Protein AF-A0A850DWJ6-F1 (afdb_monomer_lite)

Secondary structure (DSSP, 8-state):
---SSS----EEHHHHHHHTT--HHHHHHHHHTT---EEETTEEEE-HHHHHHHHHHHGGGGS--

Foldseek 3Di:
DPDQPPDFDWDFLCVLCVVVVHDSVVSVVVVVVPQDWDDDPNTITDTNVSVVVCCVVPVVVPPPD

pLDDT: mean 80.61, std 17.76, range [37.53, 94.25]

Radius of gyration: 11.94 Å; chains: 1; bounding box: 23×31×34 Å

Structure (mmCIF, N/CA/C/O backbone):
data_AF-A0A850DWJ6-F1
#
_entry.id   AF-A0A850DWJ6-F1
#
loop_
_atom_site.group_PDB
_atom_site.id
_atom_site.type_symbol
_atom_site.label_atom_id
_atom_site.label_alt_id
_atom_site.label_comp_id
_atom_site.label_asym_id
_atom_site.label_entity_id
_atom_site.label_seq_id
_atom_site.pdbx_PDB_ins_code
_atom_site.Cartn_x
_atom_site.Cartn_y
_atom_site.Cartn_z
_atom_site.occupancy
_atom_site.B_iso_or_equiv
_atom_site.auth_seq_id
_atom_site.auth_comp_id
_atom_site.auth_asym_id
_atom_site.auth_atom_id
_atom_site.pdbx_PDB_model_num
ATOM 1 N N . MET A 1 1 ? 10.210 20.891 2.128 1.00 40.47 1 MET A N 1
ATOM 2 C CA . MET A 1 1 ? 10.271 19.420 1.949 1.00 40.47 1 MET A CA 1
ATOM 3 C C . MET A 1 1 ? 9.565 19.060 0.648 1.00 40.47 1 MET A C 1
ATOM 5 O O . MET A 1 1 ? 8.436 18.594 0.670 1.00 40.47 1 MET A O 1
ATOM 9 N N . THR A 1 2 ? 10.198 19.334 -0.486 1.00 46.91 2 THR A N 1
ATOM 10 C CA . THR A 1 2 ? 9.632 19.121 -1.827 1.00 46.91 2 THR A CA 1
ATOM 11 C C . THR A 1 2 ? 10.637 18.283 -2.597 1.00 46.91 2 THR A C 1
ATOM 13 O O . THR A 1 2 ? 11.610 18.808 -3.119 1.00 46.91 2 THR A O 1
ATOM 16 N N . GLY A 1 3 ? 10.475 16.964 -2.533 1.00 38.31 3 GLY A N 1
ATOM 17 C CA . GLY A 1 3 ? 11.410 16.023 -3.158 1.00 38.31 3 GLY A CA 1
ATOM 18 C C . GLY A 1 3 ? 10.902 14.584 -3.216 1.00 38.31 3 GLY A C 1
ATOM 19 O O . GLY A 1 3 ? 11.694 13.672 -3.400 1.00 38.31 3 GLY A O 1
ATOM 20 N N . LEU A 1 4 ? 9.598 14.362 -3.011 1.00 53.66 4 LEU A N 1
ATOM 21 C CA . LEU A 1 4 ? 8.990 13.032 -3.129 1.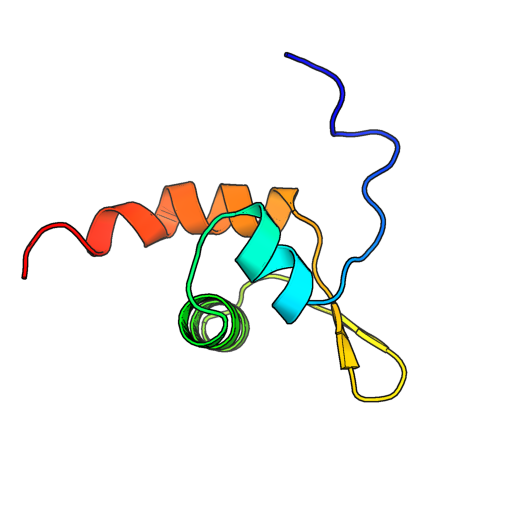00 53.66 4 LEU A CA 1
ATOM 22 C C . LEU A 1 4 ? 8.197 12.851 -4.432 1.00 53.66 4 LEU A C 1
ATOM 24 O O . LEU A 1 4 ? 7.770 11.738 -4.704 1.00 53.66 4 LEU A O 1
ATOM 28 N N . ASP A 1 5 ? 7.989 13.896 -5.239 1.00 49.97 5 ASP A N 1
ATOM 29 C CA . ASP A 1 5 ? 6.989 13.840 -6.317 1.00 49.97 5 ASP A CA 1
ATOM 30 C C . ASP A 1 5 ? 7.498 13.323 -7.673 1.00 49.97 5 ASP A C 1
ATOM 32 O O . ASP A 1 5 ? 6.688 12.863 -8.476 1.00 49.97 5 ASP A O 1
ATOM 36 N N . GLU A 1 6 ? 8.807 13.308 -7.941 1.00 48.84 6 GLU A N 1
ATOM 37 C CA . GLU A 1 6 ? 9.296 13.058 -9.313 1.00 48.84 6 GLU A CA 1
ATOM 38 C C . GLU A 1 6 ? 9.819 11.630 -9.562 1.00 48.84 6 GLU A C 1
ATOM 40 O O . GLU A 1 6 ? 9.938 11.211 -10.710 1.00 48.84 6 GLU A O 1
ATOM 45 N N . HIS A 1 7 ? 10.010 10.825 -8.509 1.00 52.69 7 HIS A N 1
ATOM 46 C CA . HIS A 1 7 ? 10.481 9.431 -8.608 1.00 52.69 7 HIS A CA 1
ATOM 47 C C . HIS A 1 7 ? 9.663 8.450 -7.762 1.00 52.69 7 HIS A C 1
ATOM 49 O O . HIS A 1 7 ? 10.189 7.483 -7.210 1.00 52.69 7 HIS A O 1
ATOM 55 N N . GLU A 1 8 ? 8.360 8.686 -7.605 1.00 63.91 8 GLU A N 1
ATOM 56 C CA . GLU A 1 8 ? 7.522 7.714 -6.907 1.00 63.91 8 GLU A CA 1
ATOM 57 C C . GLU A 1 8 ? 7.152 6.536 -7.804 1.00 63.91 8 GLU A C 1
ATOM 59 O O . GLU A 1 8 ? 6.084 6.489 -8.438 1.00 63.91 8 GLU A O 1
ATOM 64 N N . ASP A 1 9 ? 8.059 5.566 -7.804 1.00 81.75 9 ASP A N 1
ATOM 65 C CA . ASP A 1 9 ? 7.826 4.233 -8.319 1.00 81.75 9 ASP A CA 1
ATOM 66 C C . ASP A 1 9 ? 6.717 3.523 -7.544 1.00 81.75 9 ASP A C 1
ATOM 68 O O . ASP A 1 9 ? 6.451 3.757 -6.359 1.00 81.75 9 ASP A O 1
ATOM 72 N N . TRP A 1 10 ? 6.044 2.621 -8.248 1.00 89.31 10 TRP A N 1
ATOM 73 C CA . TRP A 1 10 ? 5.139 1.673 -7.625 1.00 89.31 10 TRP A CA 1
ATOM 74 C C . TRP A 1 10 ? 5.953 0.725 -6.752 1.00 89.31 10 TRP A C 1
ATOM 76 O O . TRP A 1 10 ? 6.796 -0.019 -7.243 1.00 89.31 10 TRP A O 1
ATOM 86 N N . ILE A 1 11 ? 5.672 0.719 -5.456 1.00 92.00 11 ILE A N 1
ATOM 87 C CA . ILE A 1 11 ? 6.345 -0.147 -4.494 1.00 92.00 11 ILE A CA 1
ATOM 88 C C . ILE A 1 11 ? 5.387 -1.223 -4.007 1.00 92.00 11 ILE A C 1
ATOM 90 O O . ILE A 1 11 ? 4.173 -1.012 -3.940 1.00 92.00 11 ILE A O 1
ATOM 94 N N . LEU A 1 12 ? 5.925 -2.386 -3.657 1.00 93.06 12 LEU A N 1
ATOM 95 C CA . LEU A 1 12 ? 5.125 -3.486 -3.142 1.00 93.06 12 LEU A CA 1
ATOM 96 C C . LEU A 1 12 ? 4.382 -3.042 -1.873 1.00 93.06 12 LEU A C 1
ATOM 98 O O . LEU A 1 12 ? 4.955 -2.385 -1.003 1.00 93.06 12 LEU A O 1
ATOM 102 N N . LEU A 1 13 ? 3.106 -3.408 -1.742 1.00 92.31 13 LEU A N 1
ATOM 103 C CA . LEU A 1 13 ? 2.256 -2.977 -0.629 1.00 92.31 13 LEU A CA 1
ATOM 104 C C . LEU A 1 13 ? 2.838 -3.380 0.738 1.00 92.31 13 LEU A C 1
ATOM 106 O O . LEU A 1 13 ? 2.720 -2.631 1.707 1.00 92.31 13 LEU A O 1
ATOM 110 N N . SER A 1 14 ? 3.498 -4.537 0.821 1.00 90.19 14 SER A N 1
ATOM 111 C CA . SER A 1 14 ? 4.198 -4.981 2.032 1.00 90.19 14 SER A CA 1
ATOM 112 C C . SER A 1 14 ? 5.418 -4.120 2.364 1.00 90.19 14 SER A C 1
ATOM 114 O O . SER A 1 14 ? 5.653 -3.832 3.536 1.00 90.19 14 SER A O 1
ATOM 116 N N . ASP A 1 15 ? 6.169 -3.662 1.363 1.00 91.94 15 ASP A N 1
ATOM 117 C CA . ASP A 1 15 ? 7.322 -2.781 1.581 1.00 91.94 15 ASP A CA 1
ATOM 118 C C . ASP A 1 15 ? 6.887 -1.351 1.893 1.00 91.94 15 ASP A C 1
ATOM 120 O O . ASP A 1 15 ? 7.497 -0.683 2.729 1.00 91.94 15 ASP A O 1
ATOM 124 N N . ALA A 1 16 ? 5.774 -0.904 1.307 1.00 91.31 16 ALA A N 1
ATOM 125 C CA . ALA A 1 16 ? 5.125 0.342 1.688 1.00 91.31 16 ALA A CA 1
ATOM 126 C C . ALA A 1 16 ? 4.783 0.347 3.181 1.00 91.31 16 ALA A C 1
ATOM 128 O O . ALA A 1 16 ? 5.103 1.312 3.871 1.00 91.31 16 ALA A O 1
ATOM 129 N N . ALA A 1 17 ? 4.217 -0.753 3.694 1.00 90.56 17 ALA A N 1
ATOM 130 C CA . ALA A 1 17 ? 3.871 -0.900 5.107 1.00 90.56 17 ALA A CA 1
ATOM 131 C C . ALA A 1 17 ? 5.101 -0.740 6.013 1.00 90.56 17 ALA A C 1
ATOM 133 O O . ALA A 1 17 ? 5.060 0.019 6.981 1.00 90.56 17 ALA A O 1
ATOM 134 N N . ARG A 1 18 ? 6.222 -1.380 5.648 1.00 89.50 18 ARG A N 1
ATOM 135 C CA . ARG A 1 18 ? 7.499 -1.252 6.368 1.00 89.50 18 ARG A CA 1
ATOM 136 C C . ARG A 1 18 ? 8.008 0.188 6.366 1.00 89.50 18 ARG A C 1
ATOM 138 O O . ARG A 1 18 ? 8.376 0.700 7.420 1.00 89.50 18 ARG A O 1
ATOM 145 N N . ARG A 1 19 ? 7.974 0.864 5.211 1.00 88.81 19 ARG A N 1
ATOM 146 C CA . ARG A 1 19 ? 8.421 2.262 5.079 1.00 88.81 19 ARG A CA 1
ATOM 147 C C . ARG A 1 19 ? 7.604 3.226 5.929 1.00 88.81 19 ARG A C 1
ATOM 149 O O . ARG A 1 19 ? 8.179 4.107 6.560 1.00 88.81 19 ARG A O 1
ATOM 156 N N . VAL A 1 20 ? 6.287 3.040 5.997 1.00 85.62 20 VAL A N 1
ATOM 157 C CA . VAL A 1 20 ? 5.417 3.871 6.846 1.00 85.62 20 VAL A CA 1
ATOM 158 C C . VAL A 1 20 ? 5.300 3.360 8.287 1.00 85.62 20 VAL A C 1
ATOM 160 O O . VAL A 1 20 ? 4.495 3.889 9.052 1.00 85.62 20 VAL A O 1
ATOM 163 N N . LYS A 1 21 ? 6.086 2.339 8.669 1.00 87.81 21 LYS A N 1
ATOM 164 C CA . LYS A 1 21 ? 6.073 1.696 9.995 1.00 87.81 21 LYS A CA 1
ATOM 165 C C . LYS A 1 21 ? 4.662 1.280 10.440 1.00 87.81 21 LYS A C 1
ATOM 167 O O . LYS A 1 21 ? 4.256 1.508 11.579 1.00 87.81 21 LYS A O 1
ATOM 172 N N . ARG A 1 22 ? 3.893 0.682 9.527 1.00 86.56 22 ARG A N 1
ATOM 173 C CA . ARG A 1 22 ? 2.554 0.130 9.783 1.00 86.56 22 ARG A CA 1
ATOM 174 C C . ARG A 1 22 ? 2.530 -1.375 9.558 1.00 86.56 22 ARG A C 1
ATOM 176 O O . ARG A 1 22 ? 3.306 -1.914 8.774 1.00 86.56 22 ARG A O 1
ATOM 183 N N . ASP A 1 23 ? 1.586 -2.040 10.216 1.00 89.38 23 ASP A N 1
ATOM 184 C CA . ASP A 1 23 ? 1.308 -3.453 9.969 1.00 89.38 23 ASP A CA 1
ATOM 185 C C . ASP A 1 23 ? 0.825 -3.647 8.509 1.00 89.38 23 ASP A C 1
ATOM 187 O O . ASP A 1 23 ? -0.093 -2.944 8.066 1.00 89.38 23 ASP A O 1
ATOM 191 N N . PRO A 1 24 ? 1.385 -4.601 7.739 1.00 89.75 24 PRO A N 1
ATOM 192 C CA . PRO A 1 24 ? 0.908 -4.936 6.395 1.00 89.75 24 PRO A CA 1
ATOM 193 C C . PRO A 1 24 ? -0.591 -5.270 6.304 1.00 89.75 24 PRO A C 1
ATOM 195 O O . PRO A 1 24 ? -1.193 -5.132 5.239 1.00 89.75 24 PRO A O 1
ATOM 198 N N . ARG A 1 25 ? -1.220 -5.736 7.389 1.00 90.38 25 ARG A N 1
ATOM 199 C CA . ARG A 1 25 ? -2.672 -5.957 7.487 1.00 90.38 25 ARG A CA 1
ATOM 200 C C . ARG A 1 25 ? -3.451 -4.645 7.408 1.00 90.38 25 ARG A C 1
ATOM 202 O O . ARG A 1 25 ? -4.492 -4.613 6.760 1.00 90.38 25 ARG A O 1
ATOM 209 N N . VAL A 1 26 ? -2.927 -3.561 7.983 1.00 89.62 26 VAL A N 1
ATOM 210 C CA . VAL A 1 26 ? -3.546 -2.227 7.913 1.00 89.62 26 VAL A CA 1
ATOM 211 C C . VAL A 1 26 ? -3.553 -1.723 6.475 1.00 89.62 26 VAL A C 1
ATOM 213 O O . VAL A 1 26 ? -4.597 -1.315 5.981 1.00 89.62 26 VAL A O 1
ATOM 216 N N . LEU A 1 27 ? -2.433 -1.835 5.755 1.00 90.44 27 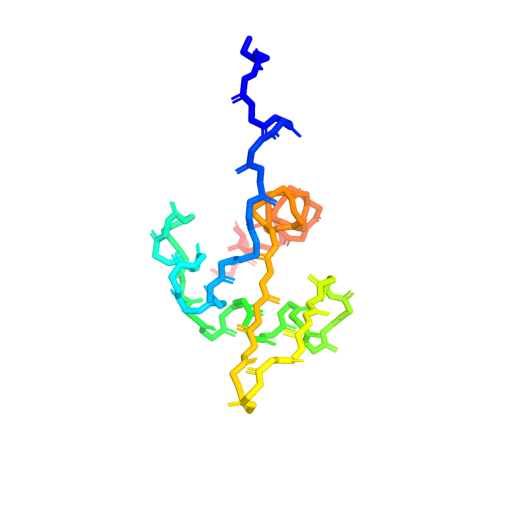LEU A N 1
ATOM 217 C CA . LEU A 1 27 ? -2.386 -1.420 4.348 1.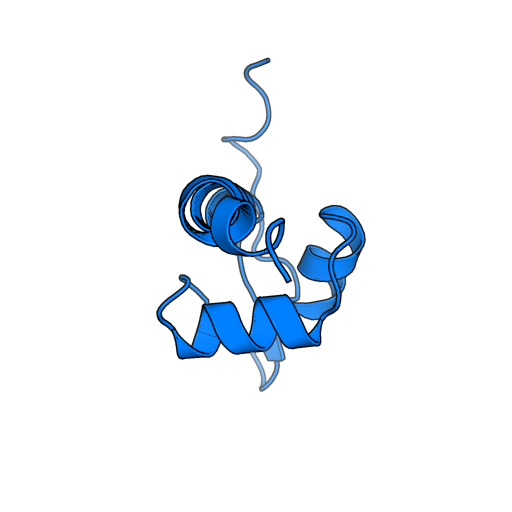00 90.44 27 LEU A CA 1
ATOM 218 C C . LEU A 1 27 ? -3.243 -2.313 3.442 1.00 90.44 27 LEU A C 1
ATOM 220 O O . LEU A 1 27 ? -3.815 -1.825 2.469 1.00 90.44 27 LEU A O 1
ATOM 224 N N . ARG A 1 28 ? -3.368 -3.611 3.752 1.00 90.00 28 ARG A N 1
ATOM 225 C CA . ARG A 1 28 ? -4.314 -4.502 3.061 1.00 90.00 28 ARG A CA 1
ATOM 226 C C . ARG A 1 28 ? -5.762 -4.079 3.286 1.00 90.00 28 ARG A C 1
ATOM 228 O O . ARG A 1 28 ? -6.525 -4.067 2.324 1.00 90.00 28 ARG A O 1
ATOM 235 N N . ARG A 1 29 ? -6.114 -3.703 4.518 1.00 91.38 29 ARG A N 1
ATOM 236 C CA . ARG A 1 29 ? -7.430 -3.156 4.855 1.00 91.38 29 ARG A CA 1
ATOM 237 C C . ARG A 1 29 ? -7.686 -1.849 4.109 1.00 91.38 29 ARG A C 1
ATOM 239 O O . ARG A 1 29 ? -8.699 -1.753 3.438 1.00 91.38 29 ARG A O 1
ATOM 246 N N . TRP A 1 30 ? -6.744 -0.908 4.117 1.00 91.88 30 TRP A N 1
ATOM 247 C CA . TRP A 1 30 ? -6.870 0.335 3.349 1.00 91.88 30 TRP A CA 1
ATOM 248 C C . TRP A 1 30 ? -7.053 0.076 1.856 1.00 91.88 30 TRP A C 1
ATOM 250 O O . TRP A 1 30 ? -7.903 0.693 1.227 1.00 91.88 30 TRP A O 1
ATOM 260 N N . ALA A 1 31 ? -6.316 -0.880 1.284 1.00 91.50 31 ALA A N 1
ATOM 261 C CA . ALA A 1 31 ? -6.508 -1.278 -0.109 1.00 91.50 31 ALA A CA 1
ATOM 262 C C . ALA A 1 31 ? -7.914 -1.847 -0.378 1.00 91.50 31 ALA A C 1
ATOM 264 O O . ALA A 1 31 ? -8.463 -1.600 -1.446 1.00 91.50 31 ALA A O 1
ATOM 265 N N . ALA A 1 32 ? -8.500 -2.584 0.571 1.00 90.81 32 ALA A N 1
ATOM 266 C CA . ALA A 1 32 ? -9.884 -3.057 0.479 1.00 90.81 32 ALA A CA 1
ATOM 267 C C . ALA A 1 32 ? -10.915 -1.929 0.681 1.00 90.81 32 ALA A C 1
ATOM 269 O O . ALA A 1 32 ? -11.989 -1.975 0.096 1.00 90.81 32 ALA A O 1
ATOM 270 N N . GLU A 1 33 ? -10.573 -0.903 1.463 1.00 90.19 33 GLU A N 1
ATOM 271 C CA . GLU A 1 33 ? -11.391 0.296 1.704 1.00 90.19 33 GLU A CA 1
ATOM 272 C C . GLU A 1 33 ? -11.318 1.326 0.558 1.00 90.19 33 GLU A C 1
ATOM 274 O O . GLU A 1 33 ? -12.003 2.343 0.611 1.00 90.19 33 GLU A O 1
ATOM 279 N N . GLY A 1 34 ? -10.513 1.076 -0.483 1.00 90.56 34 GLY A N 1
ATOM 280 C CA . GLY A 1 34 ? -10.427 1.928 -1.676 1.00 90.56 34 GLY A CA 1
ATOM 281 C C . GLY A 1 34 ? -9.100 2.666 -1.865 1.00 90.56 34 GLY A C 1
ATOM 282 O O . GLY A 1 34 ? -8.976 3.463 -2.797 1.00 90.56 34 GLY A O 1
ATOM 283 N N . MET A 1 35 ? -8.083 2.405 -1.034 1.00 92.50 35 MET A N 1
ATOM 2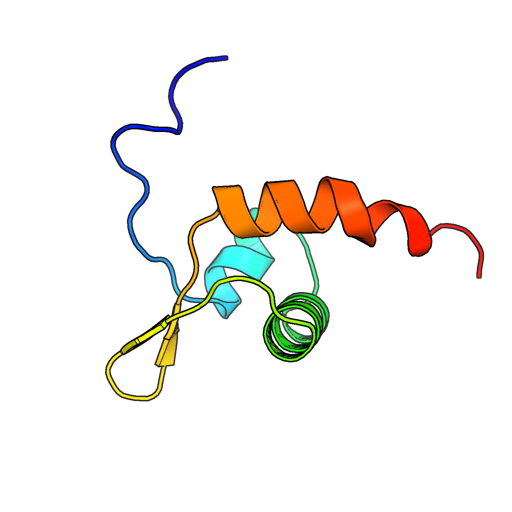84 C CA . MET A 1 35 ? -6.753 2.988 -1.224 1.00 92.50 35 MET A CA 1
ATOM 285 C C . MET A 1 35 ? -6.193 2.584 -2.585 1.00 92.50 35 MET A C 1
ATOM 287 O O . MET A 1 35 ? -6.171 1.406 -2.955 1.00 92.50 35 MET A O 1
ATOM 291 N N . ARG A 1 36 ? -5.698 3.579 -3.327 1.00 92.88 36 ARG A N 1
ATOM 292 C CA . ARG A 1 36 ? -5.223 3.390 -4.697 1.00 92.88 36 ARG A CA 1
ATOM 293 C C . ARG A 1 36 ? -4.054 2.409 -4.738 1.00 92.88 36 ARG A C 1
ATOM 295 O O . ARG A 1 36 ? -2.965 2.695 -4.249 1.00 92.88 36 ARG A O 1
ATOM 302 N N . THR A 1 37 ? -4.288 1.261 -5.362 1.00 94.25 37 THR A N 1
ATOM 303 C CA . THR A 1 37 ? -3.300 0.198 -5.563 1.00 94.25 37 THR A CA 1
ATOM 304 C C . THR A 1 37 ? -3.360 -0.319 -6.997 1.00 94.25 37 THR A C 1
ATOM 306 O O . THR A 1 37 ? -4.310 -0.042 -7.729 1.00 94.25 37 THR A O 1
ATOM 309 N N . ARG A 1 38 ? -2.330 -1.052 -7.417 1.00 93.69 38 ARG A N 1
ATOM 310 C CA . ARG A 1 38 ? -2.281 -1.733 -8.713 1.00 93.69 38 ARG A CA 1
ATOM 311 C C . ARG A 1 38 ? -1.774 -3.153 -8.525 1.00 93.69 38 ARG A C 1
ATOM 313 O O . ARG A 1 38 ? -0.837 -3.366 -7.763 1.00 93.69 38 ARG A O 1
ATOM 320 N N . THR A 1 39 ? -2.367 -4.112 -9.222 1.00 93.25 39 THR A N 1
ATOM 321 C CA . THR A 1 39 ? -1.853 -5.486 -9.260 1.00 93.25 39 THR A CA 1
ATOM 322 C C . THR A 1 39 ? -0.922 -5.640 -10.459 1.00 93.25 39 THR A C 1
ATOM 324 O O . THR A 1 39 ? -1.297 -5.287 -11.575 1.00 93.25 39 THR A O 1
ATOM 327 N N . ILE A 1 40 ? 0.289 -6.142 -10.226 1.00 90.50 40 ILE A N 1
ATOM 328 C CA . ILE A 1 40 ? 1.304 -6.433 -11.244 1.00 90.50 40 ILE A CA 1
ATOM 329 C C . ILE A 1 40 ? 1.851 -7.825 -10.915 1.00 90.50 40 ILE A C 1
ATOM 331 O O . ILE A 1 40 ? 2.311 -8.046 -9.798 1.00 90.50 40 ILE A O 1
ATOM 335 N N . ASN A 1 41 ? 1.750 -8.778 -11.846 1.00 90.31 41 ASN A N 1
ATOM 336 C CA . ASN A 1 41 ? 2.210 -10.165 -11.662 1.00 90.31 41 ASN A CA 1
ATOM 337 C C . ASN A 1 41 ? 1.696 -10.835 -10.367 1.00 90.31 41 ASN A C 1
ATOM 339 O O . ASN A 1 41 ? 2.448 -11.482 -9.646 1.00 90.31 41 ASN A O 1
ATOM 343 N N . GLY A 1 42 ? 0.419 -10.628 -10.023 1.00 89.62 42 GLY A N 1
ATOM 344 C CA . GLY A 1 42 ? -0.202 -11.192 -8.813 1.00 89.62 42 GLY A CA 1
ATOM 345 C C . GLY A 1 42 ? 0.179 -10.498 -7.497 1.00 89.62 42 GLY A C 1
ATOM 346 O O . GLY A 1 42 ? -0.451 -10.739 -6.469 1.00 89.62 42 GLY A O 1
ATOM 347 N N . ALA A 1 43 ? 1.146 -9.581 -7.520 1.00 89.88 43 ALA A N 1
ATOM 348 C CA . ALA A 1 43 ? 1.543 -8.775 -6.377 1.00 89.88 43 ALA A CA 1
ATOM 349 C C . ALA A 1 43 ? 0.861 -7.398 -6.405 1.00 89.88 43 ALA A C 1
ATOM 351 O O . ALA A 1 43 ? 0.614 -6.818 -7.464 1.00 89.88 43 ALA A O 1
ATOM 352 N N . ARG A 1 44 ? 0.529 -6.861 -5.225 1.00 93.06 44 ARG A N 1
ATOM 353 C CA . ARG A 1 44 ? -0.154 -5.567 -5.088 1.00 93.06 44 ARG A CA 1
ATOM 354 C C . ARG A 1 44 ? 0.855 -4.471 -4.776 1.00 93.06 44 ARG A C 1
ATOM 356 O O . ARG A 1 44 ? 1.602 -4.580 -3.809 1.00 93.06 44 ARG A O 1
ATOM 363 N N . TYR A 1 45 ? 0.815 -3.400 -5.551 1.00 94.25 45 TYR A N 1
ATOM 364 C CA . TYR A 1 45 ? 1.697 -2.249 -5.453 1.00 94.25 45 TYR A CA 1
ATOM 365 C C . TYR A 1 45 ? 0.909 -0.986 -5.112 1.00 94.25 45 TYR A C 1
ATOM 367 O O . TYR A 1 45 ? -0.282 -0.870 -5.408 1.00 94.25 45 TYR A O 1
ATOM 375 N N . THR A 1 46 ? 1.583 -0.022 -4.501 1.00 93.69 46 THR A N 1
ATOM 376 C CA . THR A 1 46 ? 1.057 1.309 -4.198 1.00 93.69 46 THR A CA 1
ATOM 377 C C . THR A 1 46 ? 2.155 2.358 -4.346 1.00 93.69 46 THR A C 1
ATOM 379 O O . THR A 1 46 ? 3.330 2.016 -4.459 1.00 93.69 46 THR A O 1
ATOM 382 N N . LYS A 1 47 ? 1.781 3.636 -4.332 1.00 92.69 47 LYS A N 1
ATOM 383 C CA . LYS A 1 47 ? 2.726 4.746 -4.161 1.00 92.69 47 LYS A CA 1
ATOM 384 C C . LYS A 1 47 ? 2.711 5.189 -2.703 1.00 92.69 47 LYS A C 1
ATOM 386 O O . LYS A 1 47 ? 1.645 5.179 -2.079 1.00 92.69 47 LYS A O 1
ATOM 391 N N . LEU A 1 48 ? 3.855 5.593 -2.156 1.00 89.88 48 LEU A N 1
ATOM 392 C CA . LEU A 1 48 ? 3.930 6.035 -0.761 1.00 89.88 48 LEU A CA 1
ATOM 393 C C . LEU A 1 48 ? 3.024 7.242 -0.509 1.00 89.88 48 LEU A C 1
ATOM 395 O O . LEU A 1 48 ? 2.372 7.268 0.529 1.00 89.88 48 LEU A O 1
ATOM 399 N N . ARG A 1 49 ? 2.871 8.175 -1.457 1.00 88.50 49 ARG A N 1
ATOM 400 C CA . ARG A 1 49 ? 1.959 9.319 -1.343 1.00 88.50 49 ARG A CA 1
ATOM 401 C C . ARG A 1 49 ? 0.529 8.886 -1.069 1.00 88.50 49 ARG A C 1
ATOM 403 O O . ARG A 1 49 ? -0.131 9.495 -0.238 1.00 88.50 49 ARG A O 1
ATOM 410 N N . TYR A 1 50 ? 0.055 7.808 -1.699 1.00 90.62 50 TYR A N 1
ATOM 411 C CA . TYR A 1 50 ? -1.301 7.309 -1.466 1.00 90.62 50 TYR A CA 1
ATOM 412 C C . TYR A 1 50 ? -1.430 6.754 -0.054 1.00 90.62 50 TYR A C 1
ATOM 414 O O . TYR A 1 50 ? -2.416 7.029 0.618 1.00 90.62 50 TYR A O 1
ATOM 422 N N . VAL A 1 51 ? -0.402 6.054 0.427 1.00 90.19 51 VAL A N 1
ATOM 423 C CA . VAL A 1 51 ? -0.353 5.554 1.804 1.00 90.19 51 VAL A CA 1
ATOM 424 C C . VAL A 1 51 ? -0.283 6.707 2.809 1.00 90.19 51 VAL A C 1
ATOM 426 O O . VAL A 1 51 ? 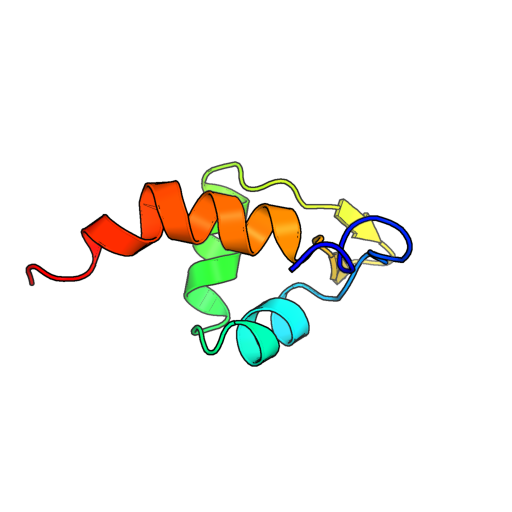-0.961 6.657 3.830 1.00 90.19 51 VAL A O 1
ATOM 429 N N . PHE A 1 52 ? 0.490 7.761 2.538 1.00 88.75 52 PHE A N 1
ATOM 430 C CA . PHE A 1 52 ? 0.589 8.934 3.408 1.00 88.75 52 PHE A CA 1
ATOM 431 C C . PHE A 1 52 ? -0.712 9.736 3.457 1.00 88.75 52 PHE A C 1
ATOM 433 O O . PHE A 1 52 ? -1.146 10.097 4.553 1.00 88.75 52 PHE A O 1
ATOM 440 N N . LEU A 1 53 ? -1.349 9.977 2.307 1.00 88.81 53 LEU A N 1
ATOM 441 C CA . LEU A 1 53 ? -2.658 10.631 2.224 1.00 88.81 53 LEU A CA 1
ATOM 442 C C . LEU A 1 53 ? -3.707 9.825 2.996 1.00 88.81 53 LEU A C 1
ATOM 444 O O . LEU A 1 53 ? -4.329 10.354 3.915 1.00 88.81 53 LEU A O 1
ATOM 448 N N . TRP A 1 54 ? -3.792 8.517 2.738 1.00 90.75 54 TRP A N 1
ATOM 449 C CA . TRP A 1 54 ? -4.729 7.638 3.435 1.00 90.75 54 TRP A CA 1
ATOM 450 C C . TRP A 1 54 ? -4.445 7.565 4.938 1.00 90.75 54 TRP A C 1
ATOM 452 O O . TRP A 1 54 ? -5.358 7.609 5.754 1.00 90.75 54 TRP A O 1
ATOM 462 N N . ASN A 1 55 ? -3.175 7.515 5.352 1.00 87.12 55 ASN A N 1
ATOM 463 C CA . ASN A 1 55 ? -2.800 7.542 6.767 1.00 87.12 55 ASN A CA 1
ATOM 464 C C . ASN A 1 55 ? -3.150 8.883 7.434 1.00 87.12 55 ASN A C 1
ATOM 466 O O . ASN A 1 55 ? -3.481 8.904 8.618 1.00 87.12 55 ASN A O 1
ATOM 470 N N . ARG A 1 56 ? -3.099 10.003 6.709 1.00 84.81 56 ARG A N 1
ATOM 471 C CA . ARG A 1 56 ? -3.520 11.310 7.229 1.00 84.81 56 ARG A CA 1
ATOM 472 C C . ARG A 1 56 ? -5.038 11.379 7.414 1.00 84.81 56 ARG A C 1
ATOM 474 O O . ARG A 1 56 ? -5.488 11.906 8.431 1.00 84.81 56 ARG A O 1
ATOM 481 N N . GLU A 1 57 ? -5.797 10.842 6.464 1.00 84.19 57 GLU A N 1
ATOM 482 C CA . GLU A 1 57 ? -7.268 10.852 6.455 1.00 84.19 57 GLU A CA 1
ATOM 483 C C . GLU A 1 57 ? -7.868 9.811 7.413 1.00 84.19 57 GLU A C 1
ATOM 485 O O . GLU A 1 57 ? -8.762 10.116 8.201 1.00 84.19 57 GLU A O 1
ATOM 490 N N . HIS A 1 58 ? -7.328 8.592 7.413 1.00 76.94 58 HIS A N 1
ATOM 491 C CA . HIS A 1 58 ? -7.877 7.436 8.126 1.00 76.94 58 HIS A CA 1
ATOM 492 C C . HIS A 1 58 ? -7.037 6.998 9.334 1.00 76.94 58 HIS A C 1
ATOM 494 O O . HIS A 1 58 ? -7.566 6.394 10.266 1.00 76.94 58 HIS A O 1
ATOM 500 N N . GLY A 1 59 ? -5.741 7.322 9.386 1.00 64.38 59 GLY A N 1
ATOM 501 C CA . GLY A 1 59 ? -4.838 6.863 10.452 1.00 64.38 59 GLY A CA 1
ATOM 502 C C . GLY A 1 59 ? -5.079 7.509 11.822 1.00 64.38 59 GLY A C 1
ATOM 503 O O . GLY A 1 59 ? -4.701 6.924 12.842 1.00 64.38 59 GLY A O 1
ATOM 504 N N . ARG A 1 60 ? -5.755 8.668 11.876 1.00 59.22 60 ARG A N 1
ATOM 505 C CA . ARG A 1 60 ? -6.158 9.340 13.129 1.00 59.22 60 ARG A CA 1
ATOM 506 C C . ARG A 1 60 ? -7.302 8.642 13.872 1.00 59.22 60 ARG A C 1
ATOM 508 O O . ARG A 1 60 ? -7.445 8.865 15.069 1.00 59.22 60 ARG A O 1
ATOM 515 N N . ARG A 1 61 ? -8.071 7.762 13.218 1.00 54.28 61 ARG A N 1
ATOM 516 C CA . ARG A 1 61 ? -9.171 7.019 13.867 1.00 54.28 61 ARG A CA 1
ATOM 517 C C . ARG A 1 61 ? -8.710 5.906 14.817 1.00 54.28 61 ARG A C 1
ATOM 519 O O . ARG A 1 61 ? -9.536 5.339 15.513 1.00 54.28 61 ARG A O 1
ATOM 526 N N . THR A 1 62 ? -7.410 5.619 14.890 1.00 49.28 62 THR A N 1
ATOM 527 C CA . THR A 1 62 ? -6.862 4.487 15.667 1.00 49.28 62 THR A CA 1
ATOM 528 C C . THR A 1 62 ? -6.288 4.865 17.040 1.00 49.28 62 THR A C 1
ATOM 530 O O . THR A 1 62 ? -5.577 4.060 17.627 1.00 49.28 62 THR A O 1
ATOM 533 N N . ARG A 1 63 ? -6.529 6.084 17.550 1.00 43.88 63 ARG A N 1
ATOM 534 C CA . ARG A 1 63 ? -5.985 6.547 18.847 1.00 43.88 63 ARG A CA 1
ATOM 535 C C . ARG A 1 63 ? -7.030 6.688 19.962 1.00 43.88 63 ARG A C 1
ATOM 537 O O . ARG A 1 63 ? -6.788 7.453 20.880 1.00 43.88 63 ARG A O 1
ATOM 544 N N . ASN A 1 64 ? -8.158 5.986 19.858 1.00 37.53 64 ASN A N 1
ATOM 545 C CA . ASN A 1 64 ? -9.181 5.868 20.904 1.00 37.53 64 ASN A CA 1
ATOM 546 C C . ASN A 1 64 ? -9.790 4.454 20.854 1.00 37.53 64 ASN A C 1
ATOM 548 O O . ASN A 1 64 ? -10.921 4.295 20.402 1.00 37.53 64 ASN A O 1
ATOM 552 N N . GLN A 1 65 ? -9.021 3.437 21.240 1.00 38.59 65 GLN A N 1
ATOM 553 C CA . GLN A 1 65 ? -9.525 2.182 21.811 1.00 38.59 65 GLN 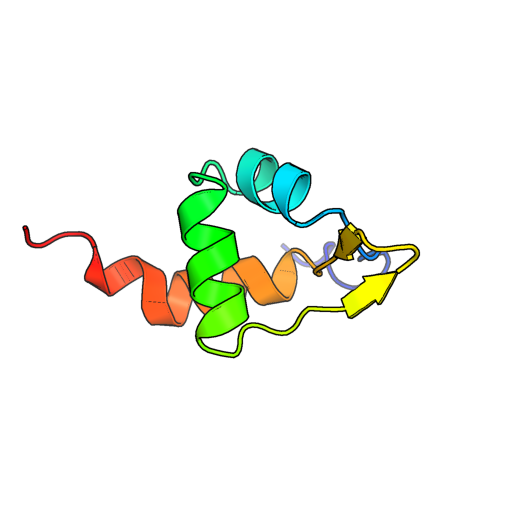A CA 1
ATOM 554 C C . GLN A 1 65 ? -8.493 1.674 22.807 1.00 38.59 65 GLN A C 1
ATOM 556 O O . GLN A 1 65 ? -7.291 1.730 22.455 1.00 38.59 65 GLN A O 1
#

Sequence (65 aa):
MTGLDEHEDWILLSDAARRVKRDPRVLRRWAAEGMRTRTINGARYTKLRYVFLWNREHGRRTRNQ

Organism: NCBI:txid2036